Protein AF-A0A450TNU3-F1 (afdb_monomer_lite)

Organism: NCBI:txid2126338

Radius of gyration: 27.3 Å; chains: 1; bounding box: 47×26×72 Å

Sequence (103 aa):
NALKEKLDYLKMNEKERREYDTFIDYARSAWGMIDNARREGREEGRELGRGEGEMTLLLRQLNRRFGPLQPETEQRIRDARPEVLALWGDRVLDAKTLEEVLS

Secondary structure (DSSP, 8-state):
-HHHHHHHHHHS-HHHHHHHHHHHHHHHHHHHHHHHHHHHHHHHHHHHHHHHHHHHHHHHHHHHHH-SPPHHHHHHHHT--HHHHHHHHHHTTT-SSHHHHT-

pLDDT: mean 94.4, std 5.53, range [66.44, 98.25]

Structure (mmCIF, N/CA/C/O backbone):
data_AF-A0A450TNU3-F1
#
_entry.id   AF-A0A450TNU3-F1
#
loop_
_atom_site.group_PDB
_atom_site.id
_atom_site.type_symbol
_atom_site.label_atom_id
_atom_site.label_alt_id
_atom_site.label_comp_id
_atom_site.label_asym_id
_atom_site.label_entity_id
_atom_site.label_seq_id
_atom_site.pdbx_PDB_ins_code
_atom_site.Cartn_x
_atom_site.Cartn_y
_atom_site.Cartn_z
_atom_site.occupancy
_atom_site.B_iso_or_equiv
_atom_site.auth_seq_id
_atom_site.auth_comp_id
_atom_site.auth_asym_id
_atom_site.auth_atom_id
_atom_site.pdbx_PDB_model_num
ATOM 1 N N . ASN A 1 1 ? 8.327 14.003 -37.547 1.00 66.44 1 ASN A N 1
ATOM 2 C CA . ASN A 1 1 ? 7.280 13.399 -38.403 1.00 66.44 1 ASN A CA 1
ATOM 3 C C . ASN A 1 1 ? 7.933 12.239 -39.138 1.00 66.44 1 ASN A C 1
ATOM 5 O O . ASN A 1 1 ? 8.926 12.484 -39.814 1.00 66.44 1 ASN A O 1
ATOM 9 N N . ALA A 1 2 ? 7.407 11.022 -38.978 1.00 75.75 2 ALA A N 1
ATOM 10 C CA . ALA A 1 2 ? 7.972 9.764 -39.482 1.00 75.75 2 ALA A CA 1
ATOM 11 C C . ALA A 1 2 ? 8.318 9.782 -40.985 1.00 75.75 2 ALA A C 1
ATOM 13 O O . ALA A 1 2 ? 9.240 9.102 -41.425 1.00 75.75 2 ALA A O 1
ATOM 14 N N . LEU A 1 3 ? 7.628 10.610 -41.781 1.00 73.62 3 LEU A N 1
ATOM 15 C CA . LEU A 1 3 ? 7.945 10.791 -43.201 1.00 73.62 3 LEU A CA 1
ATOM 16 C C . LEU A 1 3 ? 9.342 11.395 -43.440 1.00 73.62 3 LEU A C 1
ATOM 18 O O . LEU A 1 3 ? 10.010 11.029 -44.402 1.00 73.62 3 LEU A O 1
ATOM 22 N N . LYS A 1 4 ? 9.780 12.312 -42.566 1.00 73.88 4 LYS A N 1
ATOM 23 C CA . LYS A 1 4 ? 11.089 12.977 -42.656 1.00 73.88 4 LYS A CA 1
ATOM 24 C C . LYS A 1 4 ? 12.218 12.006 -42.307 1.00 73.88 4 LYS A C 1
ATOM 26 O O . LYS A 1 4 ? 13.155 11.883 -43.080 1.00 73.88 4 LYS A O 1
ATOM 31 N N . GLU A 1 5 ? 12.067 11.251 -41.218 1.00 80.31 5 GLU A N 1
ATOM 32 C CA . GLU A 1 5 ? 13.031 10.213 -40.813 1.00 80.31 5 GLU A CA 1
ATOM 33 C C . GLU A 1 5 ? 13.187 9.135 -41.890 1.00 80.31 5 GLU A C 1
ATOM 35 O O . GLU A 1 5 ? 14.304 8.764 -42.239 1.00 80.31 5 GLU A O 1
ATOM 40 N N . LYS A 1 6 ? 12.075 8.695 -42.498 1.00 84.75 6 LYS A N 1
ATOM 41 C CA . LYS A 1 6 ? 12.107 7.733 -43.606 1.00 84.75 6 LYS A CA 1
ATOM 42 C C . LYS A 1 6 ? 12.832 8.282 -44.839 1.00 84.75 6 LYS A C 1
ATOM 44 O O . LYS A 1 6 ? 13.576 7.548 -45.485 1.00 84.75 6 LYS A O 1
ATOM 49 N N . LEU A 1 7 ? 12.613 9.553 -45.185 1.00 83.44 7 LEU A N 1
ATOM 50 C CA . LEU A 1 7 ? 13.277 10.186 -46.327 1.00 83.44 7 LEU A CA 1
ATOM 51 C C . LEU A 1 7 ? 14.781 10.376 -46.079 1.00 83.44 7 LEU A C 1
ATOM 53 O O . LEU A 1 7 ? 15.572 10.193 -47.003 1.00 83.44 7 LEU A O 1
ATOM 57 N N . ASP A 1 8 ? 15.172 10.706 -44.848 1.00 86.38 8 ASP A N 1
ATOM 58 C CA . ASP A 1 8 ? 16.573 10.863 -44.453 1.00 86.38 8 ASP A CA 1
ATOM 59 C C . ASP A 1 8 ? 17.300 9.504 -44.441 1.00 86.38 8 ASP A C 1
ATOM 61 O O . ASP A 1 8 ? 18.399 9.400 -44.981 1.00 86.38 8 ASP A O 1
ATOM 65 N N . TYR A 1 9 ? 16.646 8.429 -43.980 1.00 87.75 9 TYR A N 1
ATOM 66 C CA . TYR A 1 9 ? 17.175 7.057 -44.044 1.00 87.75 9 TYR A CA 1
ATOM 67 C C . TYR A 1 9 ? 17.450 6.583 -45.483 1.00 87.75 9 TYR A C 1
ATOM 69 O O . TYR A 1 9 ? 18.461 5.939 -45.773 1.00 87.75 9 TYR A O 1
ATOM 77 N N . LEU A 1 10 ? 16.573 6.932 -46.430 1.00 89.94 10 LEU A N 1
ATOM 78 C CA . LEU A 1 10 ? 16.756 6.577 -47.841 1.00 89.94 10 LEU A CA 1
ATOM 79 C C . LEU A 1 10 ? 17.963 7.277 -48.481 1.00 89.94 10 LEU A C 1
ATOM 81 O O . LEU A 1 10 ? 18.540 6.732 -49.421 1.00 89.94 10 LEU A O 1
ATOM 85 N N . LYS A 1 11 ? 18.372 8.441 -47.965 1.00 92.31 11 LYS A N 1
ATOM 86 C CA . LYS A 1 11 ? 19.545 9.189 -48.445 1.00 92.31 11 LYS A CA 1
ATOM 87 C C . LYS A 1 11 ? 20.869 8.704 -47.846 1.00 92.31 11 LYS A C 1
ATOM 89 O O . LYS A 1 11 ? 21.916 9.074 -48.365 1.00 92.31 11 LYS A O 1
ATOM 94 N N . MET A 1 12 ? 20.825 7.887 -46.793 1.00 93.81 12 MET A N 1
ATOM 95 C CA . MET A 1 12 ? 22.012 7.322 -46.149 1.00 93.81 12 MET A CA 1
ATOM 96 C C . MET A 1 12 ? 22.667 6.237 -47.005 1.00 93.81 12 MET A C 1
ATOM 98 O O . MET A 1 12 ? 21.985 5.450 -47.674 1.00 93.81 12 MET A O 1
ATOM 102 N N . ASN A 1 13 ? 23.993 6.157 -46.926 1.00 96.06 13 ASN A N 1
ATOM 103 C CA . ASN A 1 13 ? 24.752 5.025 -47.446 1.00 96.06 13 ASN A CA 1
ATOM 104 C C . ASN A 1 13 ? 24.631 3.797 -46.520 1.00 96.06 13 ASN A C 1
ATOM 106 O O . ASN A 1 13 ? 24.090 3.859 -45.419 1.00 96.06 13 ASN A O 1
ATOM 110 N N . GLU A 1 14 ? 25.139 2.649 -46.962 1.00 93.44 14 GLU A N 1
ATOM 111 C CA . GLU A 1 14 ? 24.996 1.382 -46.233 1.00 93.44 14 GLU A CA 1
ATOM 112 C C . GLU A 1 14 ? 25.644 1.394 -44.836 1.00 93.44 14 GLU A C 1
ATOM 114 O O . GLU A 1 14 ? 25.122 0.786 -43.901 1.00 93.44 14 GLU A O 1
ATOM 119 N N . LYS A 1 15 ? 26.776 2.091 -44.673 1.0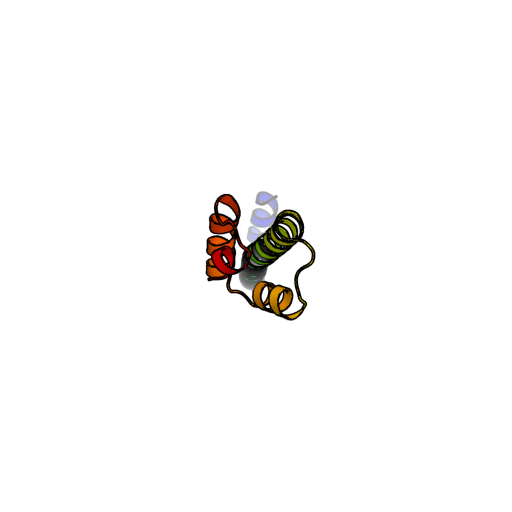0 94.62 15 LYS A N 1
ATOM 120 C CA . LYS A 1 15 ? 27.449 2.219 -43.375 1.00 94.62 15 LYS A CA 1
ATOM 121 C C . LYS A 1 15 ? 26.606 3.059 -42.413 1.00 94.62 15 LYS A C 1
ATOM 123 O O . LYS A 1 15 ? 26.359 2.621 -41.296 1.00 94.62 15 LYS A O 1
ATOM 128 N N . GLU A 1 16 ? 26.119 4.205 -42.877 1.00 92.69 16 GLU A N 1
ATOM 129 C CA . GLU A 1 16 ? 25.253 5.103 -42.104 1.00 92.69 16 GLU A CA 1
ATOM 130 C C . GLU A 1 16 ? 23.938 4.425 -41.703 1.00 92.69 16 GLU A C 1
ATOM 132 O O . GLU A 1 16 ? 23.500 4.569 -40.566 1.00 92.69 16 GLU A O 1
ATOM 137 N N . ARG A 1 17 ? 23.334 3.626 -42.595 1.00 93.12 17 ARG A N 1
ATOM 138 C CA . ARG A 1 17 ? 22.122 2.857 -42.266 1.00 93.12 17 ARG A CA 1
ATOM 139 C C . ARG A 1 17 ? 22.370 1.834 -41.162 1.00 93.12 17 ARG A C 1
ATOM 141 O O . ARG A 1 17 ? 21.584 1.777 -40.227 1.00 93.12 17 ARG A O 1
ATOM 148 N N . ARG A 1 18 ? 23.479 1.083 -41.219 1.00 92.75 18 ARG A N 1
ATOM 149 C CA . ARG A 1 18 ? 23.852 0.132 -40.152 1.00 92.75 18 ARG A CA 1
ATOM 150 C C . ARG A 1 18 ? 24.034 0.817 -38.800 1.00 92.75 18 ARG A C 1
ATOM 152 O O . ARG A 1 18 ? 23.577 0.299 -37.782 1.00 92.75 18 ARG A O 1
ATOM 159 N N . GLU A 1 19 ? 24.703 1.967 -38.784 1.00 92.56 19 GLU A N 1
ATOM 160 C CA . GLU A 1 19 ? 24.899 2.759 -37.565 1.00 92.56 19 GLU A CA 1
ATOM 161 C C . GLU A 1 19 ? 23.564 3.293 -37.029 1.00 92.56 19 GLU A C 1
ATOM 163 O O . GLU A 1 19 ? 23.299 3.192 -35.830 1.00 92.56 19 GLU A O 1
ATOM 168 N N . TYR A 1 20 ? 22.693 3.787 -37.914 1.00 89.31 20 TYR A N 1
ATOM 169 C CA . TYR A 1 20 ? 21.355 4.249 -37.554 1.00 89.31 20 TYR A CA 1
ATOM 170 C C . TYR A 1 20 ? 20.488 3.121 -36.986 1.00 89.31 20 TYR A C 1
ATOM 172 O O . TYR A 1 20 ? 19.898 3.292 -35.924 1.00 89.31 20 TYR A O 1
ATOM 180 N N . ASP A 1 21 ? 20.445 1.957 -37.636 1.00 92.19 21 ASP A N 1
ATOM 181 C CA . ASP A 1 21 ? 19.653 0.811 -37.177 1.00 92.19 21 ASP A CA 1
ATOM 182 C C . ASP A 1 21 ? 20.129 0.333 -35.798 1.00 92.19 21 ASP A C 1
ATOM 184 O O . ASP A 1 21 ? 19.321 0.150 -34.888 1.00 92.19 21 ASP A O 1
ATOM 188 N N . THR A 1 22 ? 21.450 0.261 -35.597 1.00 93.06 22 THR A N 1
ATOM 189 C CA . THR A 1 22 ? 22.053 -0.076 -34.296 1.00 93.06 22 THR A CA 1
ATOM 190 C C . THR A 1 22 ? 21.656 0.935 -33.217 1.00 93.06 22 THR A C 1
ATOM 192 O O . THR A 1 22 ? 21.297 0.558 -32.099 1.00 93.06 22 THR A O 1
ATOM 195 N N . PHE A 1 23 ? 21.696 2.230 -33.542 1.00 92.00 23 PHE A N 1
ATOM 196 C CA . PHE A 1 23 ? 21.274 3.289 -32.631 1.00 92.00 23 PHE A CA 1
ATOM 197 C C . PHE A 1 23 ? 19.785 3.183 -32.280 1.00 92.00 23 PHE A C 1
ATOM 199 O O . PHE A 1 23 ? 19.421 3.309 -31.110 1.00 92.00 23 PHE A O 1
ATOM 206 N N . ILE A 1 24 ? 18.921 2.933 -33.266 1.00 91.81 24 ILE A N 1
ATOM 207 C CA . ILE A 1 24 ? 17.478 2.800 -33.051 1.00 91.81 24 ILE A CA 1
ATOM 208 C C . ILE A 1 24 ? 17.158 1.577 -32.197 1.00 91.81 24 ILE A C 1
ATOM 210 O O . ILE A 1 24 ? 16.327 1.678 -31.292 1.00 91.81 24 ILE A O 1
ATOM 214 N N . ASP A 1 25 ? 17.818 0.448 -32.431 1.00 94.12 25 ASP A N 1
ATOM 215 C CA . ASP A 1 25 ? 17.618 -0.759 -31.631 1.00 94.12 25 ASP A CA 1
ATOM 216 C C . ASP A 1 25 ? 18.090 -0.564 -30.186 1.00 94.12 25 ASP A C 1
ATOM 218 O O . ASP A 1 25 ? 17.385 -0.948 -29.244 1.00 94.12 25 ASP A O 1
ATOM 222 N N . TYR 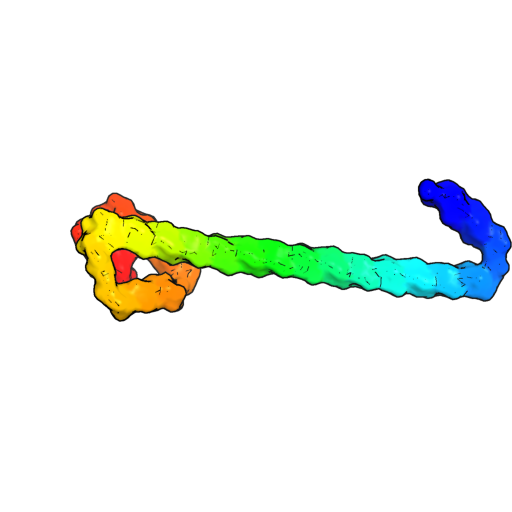A 1 26 ? 19.220 0.122 -29.988 1.00 93.94 26 TYR A N 1
ATOM 223 C CA . TYR A 1 26 ? 19.667 0.535 -28.659 1.00 93.94 26 TYR A CA 1
ATOM 224 C C . TYR A 1 26 ? 18.644 1.454 -27.981 1.00 93.94 26 TYR A C 1
ATOM 226 O O . TYR A 1 26 ? 18.224 1.190 -26.852 1.00 93.94 26 TYR A O 1
ATOM 234 N N . ALA A 1 27 ? 18.191 2.502 -28.672 1.00 92.81 27 ALA A N 1
ATOM 235 C CA . ALA A 1 27 ? 17.224 3.453 -28.137 1.00 92.81 27 ALA A CA 1
ATOM 236 C C . ALA A 1 27 ? 15.899 2.767 -27.781 1.00 92.81 27 ALA A C 1
ATOM 238 O O . ALA A 1 27 ? 15.370 2.988 -26.694 1.00 92.81 27 ALA A O 1
ATOM 239 N N . ARG A 1 28 ? 15.379 1.890 -28.649 1.00 94.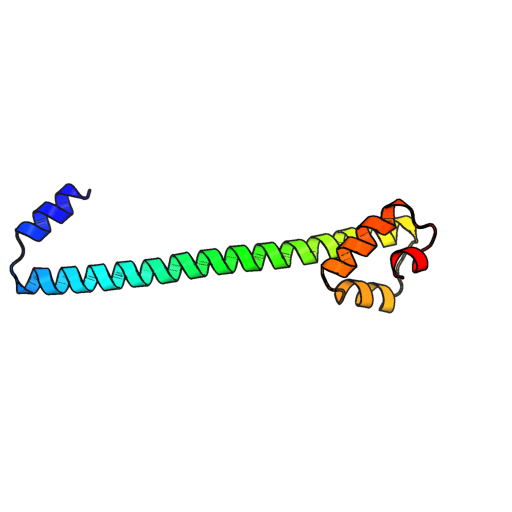12 28 ARG A N 1
ATOM 240 C CA . ARG A 1 28 ? 14.157 1.113 -28.393 1.00 94.12 28 ARG A CA 1
ATOM 241 C C . ARG A 1 28 ? 14.311 0.233 -27.154 1.00 94.12 28 ARG A C 1
ATOM 243 O O . ARG A 1 28 ? 13.399 0.187 -26.332 1.00 94.12 28 ARG A O 1
ATOM 250 N N . SER A 1 29 ? 15.463 -0.415 -27.002 1.00 95.50 29 SER A N 1
ATOM 251 C CA . SER A 1 29 ? 15.766 -1.258 -25.841 1.00 95.50 29 SER A CA 1
ATOM 252 C C . SER A 1 29 ? 15.844 -0.438 -24.550 1.00 95.50 29 SER A C 1
ATOM 254 O O . SER A 1 29 ? 15.224 -0.801 -23.552 1.00 95.50 29 SER A O 1
ATOM 256 N N . ALA A 1 30 ? 16.535 0.705 -24.577 1.00 95.44 30 ALA A N 1
ATOM 257 C CA . ALA A 1 30 ? 16.616 1.629 -23.447 1.00 95.44 30 ALA A CA 1
ATOM 258 C C . ALA A 1 30 ? 15.235 2.169 -23.045 1.00 95.44 30 ALA A C 1
ATOM 260 O O . ALA A 1 30 ? 14.883 2.163 -21.866 1.00 95.44 30 ALA A O 1
ATOM 261 N N . TRP A 1 31 ? 14.417 2.575 -24.019 1.00 94.25 31 TRP A N 1
ATOM 262 C CA . TRP A 1 31 ? 13.041 3.004 -23.773 1.00 94.25 31 TRP A CA 1
ATOM 263 C C . TRP A 1 31 ? 12.179 1.889 -23.181 1.00 94.25 31 TRP A C 1
ATOM 265 O O . TRP A 1 31 ? 11.435 2.151 -22.238 1.00 94.25 31 TRP A O 1
ATOM 275 N N . GLY A 1 32 ? 12.308 0.658 -23.683 1.00 96.25 32 GLY A N 1
ATOM 276 C CA . GLY A 1 32 ? 11.616 -0.506 -23.129 1.00 96.25 32 GLY A CA 1
ATOM 277 C C . GLY A 1 32 ? 11.982 -0.760 -21.665 1.00 96.25 32 GLY A C 1
ATOM 278 O O . GLY A 1 32 ? 11.096 -0.967 -20.841 1.00 96.25 32 GLY A O 1
ATOM 279 N N . MET A 1 33 ? 13.269 -0.664 -21.315 1.00 97.06 33 MET A N 1
ATOM 280 C CA . MET A 1 33 ? 13.723 -0.780 -19.924 1.00 97.06 33 MET A CA 1
ATOM 281 C C . MET A 1 33 ? 13.149 0.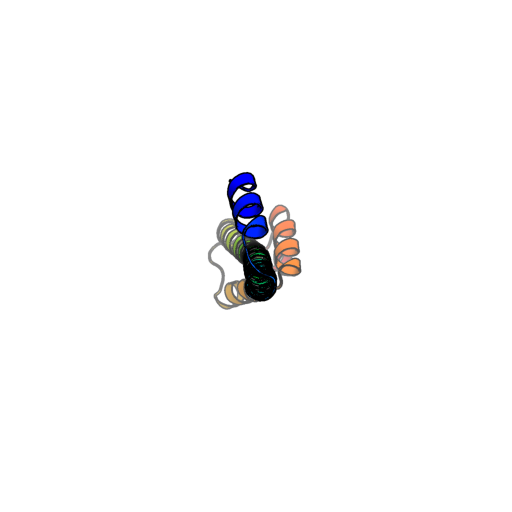328 -19.031 1.00 97.06 33 MET A C 1
ATOM 283 O O . MET A 1 33 ? 12.657 0.044 -17.942 1.00 97.06 33 MET A O 1
ATOM 287 N N . ILE A 1 34 ? 13.159 1.582 -19.496 1.00 97.00 34 ILE A N 1
ATOM 288 C CA . ILE A 1 34 ? 12.614 2.718 -18.736 1.00 97.00 34 ILE A CA 1
ATOM 289 C C . ILE A 1 34 ? 11.099 2.582 -18.534 1.00 97.00 34 ILE A C 1
ATOM 291 O O . ILE A 1 34 ? 10.602 2.896 -17.452 1.00 97.00 34 ILE A O 1
ATOM 295 N N . ASP A 1 35 ? 10.352 2.148 -19.554 1.00 97.00 35 ASP A N 1
ATOM 296 C CA . ASP A 1 35 ? 8.903 1.958 -19.431 1.00 97.00 35 ASP A CA 1
ATOM 297 C C . ASP A 1 35 ? 8.561 0.845 -18.436 1.00 97.00 35 ASP A C 1
ATOM 299 O O . ASP A 1 35 ? 7.711 1.051 -17.567 1.00 97.00 35 ASP A O 1
ATOM 303 N N . ASN A 1 36 ? 9.270 -0.287 -18.503 1.00 97.12 36 ASN A N 1
ATOM 304 C CA . ASN A 1 36 ? 9.096 -1.387 -17.554 1.00 97.12 36 ASN A CA 1
ATOM 305 C C . ASN A 1 36 ? 9.409 -0.946 -16.120 1.00 97.12 36 ASN A C 1
ATOM 307 O O . ASN A 1 36 ? 8.543 -1.073 -15.261 1.00 97.12 36 ASN A O 1
ATOM 311 N N . ALA A 1 37 ? 10.557 -0.306 -15.876 1.00 97.62 37 ALA A N 1
ATOM 312 C CA . ALA A 1 37 ? 10.913 0.187 -14.542 1.00 97.62 37 ALA A CA 1
ATOM 313 C C . ALA A 1 37 ? 9.888 1.200 -13.993 1.00 97.62 37 ALA A C 1
ATOM 315 O O . ALA A 1 37 ? 9.553 1.199 -12.809 1.00 97.62 37 ALA A O 1
ATOM 316 N N . ARG A 1 38 ? 9.334 2.068 -14.854 1.00 98.00 38 ARG A N 1
ATOM 317 C CA . ARG A 1 38 ? 8.252 2.991 -14.464 1.00 98.00 38 ARG A CA 1
ATOM 318 C C . ARG A 1 38 ? 6.952 2.271 -14.137 1.00 98.00 38 ARG A C 1
ATOM 320 O O . ARG A 1 38 ? 6.178 2.781 -13.331 1.00 98.00 38 ARG A O 1
ATOM 327 N N . ARG A 1 39 ? 6.657 1.162 -14.809 1.00 97.56 39 ARG A N 1
ATOM 328 C CA . ARG A 1 39 ? 5.460 0.360 -14.556 1.00 97.56 39 ARG A CA 1
ATOM 329 C C . ARG A 1 39 ? 5.588 -0.388 -13.238 1.00 97.56 39 ARG A C 1
ATOM 331 O O . ARG A 1 39 ? 4.710 -0.219 -12.401 1.00 97.56 39 ARG A O 1
ATOM 338 N N . GLU A 1 40 ? 6.701 -1.087 -13.045 1.00 97.50 40 GLU A N 1
ATOM 339 C CA . GLU A 1 40 ? 7.034 -1.803 -11.810 1.00 97.50 40 GLU A CA 1
ATOM 340 C C . GLU A 1 40 ? 7.000 -0.852 -10.610 1.00 97.50 40 GLU A C 1
ATOM 342 O O . GLU A 1 40 ? 6.213 -1.054 -9.694 1.00 97.50 40 GLU A O 1
ATOM 347 N N . GLY A 1 41 ? 7.706 0.284 -10.670 1.00 98.12 41 GLY A N 1
ATOM 348 C CA . GLY A 1 41 ? 7.706 1.243 -9.560 1.00 98.12 41 GLY A CA 1
ATOM 349 C C . GLY A 1 41 ? 6.332 1.857 -9.251 1.00 98.12 41 GLY A C 1
ATOM 350 O O . GLY A 1 41 ? 6.041 2.192 -8.103 1.00 98.12 41 GLY A O 1
ATOM 351 N N . ARG A 1 42 ? 5.448 2.004 -10.251 1.00 98.19 42 ARG A N 1
ATOM 352 C CA . ARG A 1 42 ? 4.056 2.433 -10.009 1.00 98.19 42 ARG A CA 1
ATOM 353 C C . ARG A 1 42 ? 3.223 1.335 -9.359 1.00 98.19 42 ARG A C 1
ATOM 355 O O . ARG A 1 42 ? 2.353 1.656 -8.552 1.00 98.19 42 ARG A O 1
ATOM 362 N N . GLU A 1 43 ? 3.433 0.087 -9.756 1.00 97.44 43 GLU A N 1
ATOM 363 C CA . GLU A 1 43 ? 2.725 -1.067 -9.212 1.00 97.44 43 GLU A CA 1
ATOM 364 C C . GLU A 1 43 ? 3.136 -1.307 -7.758 1.00 97.44 43 GLU A C 1
ATOM 366 O O . GLU A 1 43 ? 2.276 -1.240 -6.881 1.00 97.44 43 GLU A O 1
ATOM 371 N N . GLU A 1 44 ? 4.438 -1.396 -7.487 1.00 96.56 44 GLU A N 1
ATOM 372 C CA . GLU A 1 44 ? 4.994 -1.513 -6.134 1.00 96.56 44 GLU A CA 1
ATOM 373 C C . GLU A 1 44 ? 4.526 -0.364 -5.230 1.00 96.56 44 GLU A C 1
ATOM 375 O O . GLU A 1 44 ? 4.011 -0.588 -4.134 1.00 96.56 44 GLU A O 1
ATOM 380 N N . GLY A 1 45 ? 4.617 0.885 -5.705 1.00 97.19 45 GLY A N 1
ATOM 381 C CA . GLY A 1 45 ? 4.165 2.046 -4.936 1.00 97.19 45 GLY A CA 1
ATOM 382 C C . GLY A 1 45 ? 2.662 2.028 -4.635 1.00 97.19 45 GLY A C 1
ATOM 383 O O . GLY A 1 45 ? 2.234 2.461 -3.563 1.00 97.19 45 GLY A O 1
ATOM 384 N N . ARG A 1 46 ? 1.839 1.503 -5.551 1.00 96.44 46 ARG A N 1
ATOM 385 C CA . ARG A 1 46 ? 0.393 1.345 -5.339 1.00 96.44 46 ARG A CA 1
ATOM 386 C C . ARG A 1 46 ? 0.090 0.241 -4.329 1.00 96.44 46 ARG A C 1
ATOM 388 O O . ARG A 1 46 ? -0.857 0.397 -3.559 1.00 96.44 46 ARG A O 1
ATOM 395 N N . GLU A 1 47 ? 0.835 -0.858 -4.341 1.00 92.00 47 GLU A N 1
ATOM 396 C CA . GLU A 1 47 ? 0.666 -1.950 -3.379 1.00 92.00 47 GLU A CA 1
ATOM 397 C C . GLU A 1 47 ? 1.078 -1.529 -1.968 1.00 92.00 47 GLU A C 1
ATOM 399 O O . GLU A 1 47 ? 0.275 -1.666 -1.042 1.00 92.00 47 GLU A O 1
ATOM 404 N N . LEU A 1 48 ? 2.255 -0.912 -1.820 1.00 92.12 48 LEU A N 1
ATOM 405 C CA . LEU A 1 48 ? 2.730 -0.375 -0.541 1.00 92.12 48 LEU A CA 1
ATOM 406 C C . LEU A 1 48 ? 1.763 0.679 0.012 1.00 92.12 48 LEU A C 1
ATOM 408 O O . LEU A 1 48 ? 1.308 0.572 1.150 1.00 92.12 48 LEU A O 1
ATOM 412 N N . GLY A 1 49 ? 1.359 1.644 -0.822 1.00 95.19 49 GLY A N 1
ATOM 413 C CA . GLY A 1 49 ? 0.424 2.692 -0.415 1.00 95.19 49 GLY A CA 1
ATOM 414 C C . GLY A 1 49 ? -0.961 2.163 -0.031 1.00 95.19 49 GLY A C 1
ATOM 415 O O . GLY A 1 49 ? -1.622 2.744 0.833 1.00 95.19 49 GLY A O 1
ATOM 416 N N . ARG A 1 50 ? -1.412 1.048 -0.626 1.00 92.88 50 ARG A N 1
ATOM 417 C CA . ARG A 1 50 ? -2.658 0.390 -0.210 1.00 92.88 50 ARG A CA 1
ATOM 418 C C . ARG A 1 50 ? -2.524 -0.185 1.202 1.00 92.88 50 ARG A C 1
ATOM 420 O O . ARG A 1 50 ? -3.382 0.103 2.031 1.00 92.88 50 ARG A O 1
ATOM 427 N N . GLY A 1 51 ? -1.449 -0.924 1.483 1.00 91.31 51 GLY A N 1
ATOM 428 C CA . GLY A 1 51 ? -1.203 -1.509 2.806 1.00 91.31 51 GLY A CA 1
ATOM 429 C C . GLY A 1 51 ? -1.057 -0.452 3.905 1.00 91.31 51 GLY A C 1
ATOM 430 O O . GLY A 1 51 ? -1.731 -0.526 4.934 1.00 91.31 51 GLY A O 1
ATOM 431 N N . GLU A 1 52 ? -0.257 0.591 3.663 1.00 95.06 52 GLU A N 1
ATOM 432 C CA . GLU A 1 52 ? -0.109 1.715 4.600 1.00 95.06 52 GLU A CA 1
ATOM 433 C C . GLU A 1 52 ? -1.440 2.444 4.846 1.00 95.06 52 GLU A C 1
ATOM 435 O O . GLU A 1 52 ? -1.745 2.844 5.977 1.00 95.06 52 GLU A O 1
ATOM 440 N N . GLY A 1 53 ? -2.252 2.600 3.796 1.00 96.44 53 GLY A N 1
ATOM 441 C CA . GLY A 1 53 ? -3.579 3.203 3.872 1.00 96.44 53 GLY A CA 1
ATOM 442 C C . GLY A 1 53 ? -4.557 2.389 4.721 1.00 96.44 53 GLY A C 1
ATOM 443 O O . GLY A 1 53 ? -5.228 2.957 5.586 1.00 96.44 53 GLY A O 1
ATOM 444 N N . GLU A 1 54 ? -4.613 1.071 4.513 1.00 95.94 54 GLU A N 1
ATOM 445 C CA . GLU A 1 54 ? -5.445 0.147 5.296 1.00 95.94 54 GLU A CA 1
ATOM 446 C C . GLU A 1 54 ? -5.043 0.143 6.774 1.00 95.94 54 GLU A C 1
ATOM 448 O O . GLU A 1 54 ? -5.888 0.368 7.642 1.00 95.94 54 GLU A O 1
ATOM 453 N N . MET A 1 55 ? -3.747 0.003 7.066 1.00 97.81 55 MET A N 1
ATOM 454 C CA . MET A 1 55 ? -3.197 0.082 8.423 1.00 97.81 55 MET A CA 1
ATOM 455 C C . MET A 1 55 ? -3.565 1.406 9.110 1.00 97.81 55 MET A C 1
ATOM 457 O O . MET A 1 55 ? -4.060 1.420 10.240 1.00 97.81 55 MET A O 1
ATOM 461 N N . THR A 1 56 ? -3.345 2.537 8.433 1.00 97.75 56 THR A N 1
ATOM 462 C CA . THR A 1 56 ? -3.630 3.873 8.983 1.00 97.75 56 THR A CA 1
ATOM 463 C C . THR A 1 56 ? -5.121 4.053 9.263 1.00 97.75 56 THR A C 1
ATOM 465 O O . THR A 1 56 ? -5.511 4.608 10.298 1.00 97.75 56 THR A O 1
ATOM 468 N N . LEU A 1 57 ? -5.975 3.576 8.354 1.00 97.56 57 LEU A N 1
ATOM 469 C CA . LEU A 1 57 ? -7.420 3.606 8.533 1.00 97.56 57 LEU A CA 1
ATOM 470 C C . LEU A 1 57 ? -7.847 2.757 9.734 1.00 97.56 57 LEU A C 1
ATOM 472 O O . LEU A 1 57 ? -8.635 3.242 10.552 1.00 97.56 57 LEU A O 1
ATOM 476 N N . LEU A 1 58 ? -7.306 1.544 9.860 1.00 98.06 58 LEU A N 1
ATOM 477 C CA . LEU A 1 58 ? -7.600 0.627 10.954 1.00 98.06 58 LEU A CA 1
ATOM 478 C C . LEU A 1 58 ? -7.194 1.225 12.307 1.00 98.06 58 LEU A C 1
ATOM 480 O O . LEU A 1 58 ? -8.023 1.296 13.213 1.00 98.06 58 LEU A O 1
ATOM 484 N N . LEU A 1 59 ? -5.971 1.756 12.430 1.00 98.19 59 LEU A N 1
ATOM 485 C CA . LEU A 1 59 ? -5.507 2.445 13.643 1.00 98.19 59 LEU A CA 1
ATOM 486 C C . LEU A 1 59 ? -6.452 3.581 14.048 1.00 98.19 59 LEU A C 1
ATOM 488 O O . LEU A 1 59 ? -6.806 3.712 15.221 1.00 98.19 59 LEU A O 1
ATOM 492 N N . ARG A 1 60 ? -6.903 4.391 13.083 1.00 98.12 60 ARG A N 1
ATOM 493 C CA . ARG A 1 60 ? -7.850 5.485 13.337 1.00 98.12 60 ARG A CA 1
ATOM 494 C C . ARG A 1 60 ? -9.212 4.969 13.802 1.00 98.12 60 ARG A C 1
ATOM 496 O O . ARG A 1 60 ? -9.819 5.568 14.688 1.00 98.12 60 ARG A O 1
ATOM 503 N N . GLN A 1 61 ? -9.718 3.895 13.197 1.00 98.06 61 GLN A N 1
ATOM 504 C CA . GLN A 1 61 ? -10.994 3.291 13.583 1.00 98.06 61 GLN A CA 1
ATOM 505 C C . GLN A 1 61 ? -10.928 2.694 14.991 1.00 98.06 61 GLN A C 1
ATOM 507 O O . GLN A 1 61 ? -11.816 2.960 15.800 1.00 98.06 61 GLN A O 1
ATOM 512 N N . LEU A 1 62 ? -9.866 1.952 15.302 1.00 98.25 62 LEU A N 1
ATOM 513 C CA . LEU A 1 62 ? -9.663 1.333 16.608 1.00 98.25 62 LEU A CA 1
ATOM 514 C C . LEU A 1 62 ? -9.510 2.377 17.713 1.00 98.25 62 LEU A C 1
ATOM 516 O O . LEU A 1 62 ? -10.243 2.310 18.698 1.00 98.25 62 LEU A O 1
ATOM 520 N N . ASN A 1 63 ? -8.680 3.405 17.498 1.00 97.94 63 ASN A N 1
ATOM 521 C CA . ASN A 1 63 ? -8.555 4.525 18.434 1.00 97.94 63 ASN A CA 1
ATOM 522 C C . ASN A 1 63 ? -9.901 5.228 18.682 1.00 97.94 63 ASN A C 1
ATOM 524 O O . ASN A 1 63 ? -10.211 5.635 19.800 1.00 97.94 63 ASN A O 1
ATOM 528 N N . ARG A 1 64 ? -10.737 5.356 17.644 1.00 97.81 64 ARG A N 1
ATOM 529 C CA . ARG A 1 64 ? -12.060 5.983 17.763 1.00 97.81 64 ARG A CA 1
ATOM 530 C C . ARG A 1 64 ? -13.077 5.111 18.504 1.00 97.81 64 ARG A C 1
ATOM 532 O O . ARG A 1 64 ? -13.917 5.665 19.207 1.00 97.81 64 ARG A O 1
ATOM 539 N N . ARG A 1 65 ? -13.061 3.788 18.309 1.00 97.50 65 ARG A N 1
ATOM 540 C CA . ARG A 1 65 ? -14.039 2.867 18.921 1.00 97.50 65 ARG A CA 1
ATOM 541 C C . ARG A 1 65 ? -13.672 2.485 20.352 1.00 97.50 65 ARG A C 1
ATOM 543 O O . ARG A 1 65 ? -14.567 2.387 21.184 1.00 97.50 65 ARG A O 1
ATOM 550 N N . PHE A 1 66 ? -12.388 2.271 20.618 1.00 97.12 66 PHE A N 1
ATOM 551 C CA . PHE A 1 66 ? -11.901 1.677 21.866 1.00 97.12 66 PHE A CA 1
ATOM 552 C C . PHE A 1 66 ? -11.034 2.629 22.703 1.00 97.12 66 PHE A C 1
ATOM 554 O O . PHE A 1 66 ? -10.666 2.285 23.822 1.00 97.12 66 PHE A O 1
ATOM 561 N N . GLY A 1 67 ? -10.764 3.840 22.204 1.00 96.69 67 GLY A N 1
ATOM 562 C CA . GLY A 1 67 ? -9.872 4.803 22.848 1.00 96.69 67 GLY A CA 1
ATOM 563 C C . GLY A 1 67 ? -8.398 4.572 22.492 1.00 96.69 67 GLY A C 1
ATOM 564 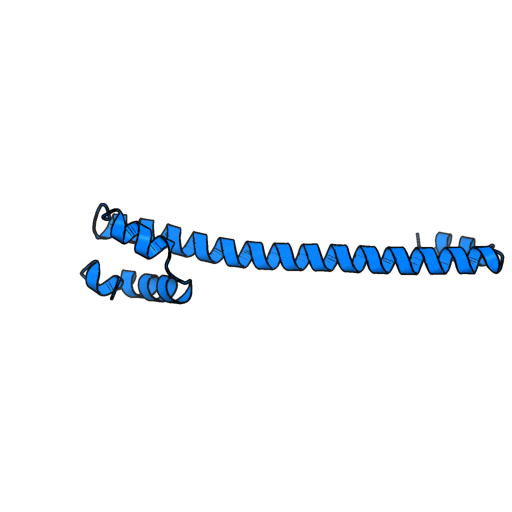O O . GLY A 1 67 ? -8.100 3.731 21.643 1.00 96.69 67 GLY A O 1
ATOM 565 N N . PRO A 1 68 ? -7.476 5.33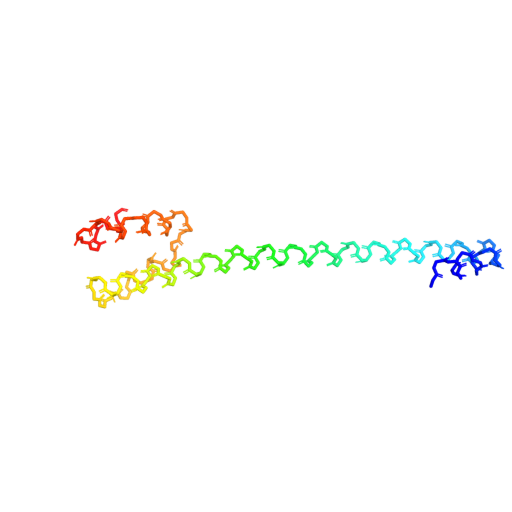3 23.113 1.00 97.12 68 PRO A N 1
ATOM 566 C CA . PRO A 1 68 ? -6.046 5.250 22.833 1.00 97.12 68 PRO A CA 1
ATOM 567 C C . PRO A 1 68 ? -5.515 3.818 22.931 1.00 97.12 68 PRO A C 1
ATOM 569 O O . PRO A 1 68 ? -5.698 3.153 23.953 1.00 97.12 68 PRO A O 1
ATOM 572 N N . LEU A 1 69 ? -4.853 3.357 21.872 1.00 97.25 69 LEU A N 1
ATOM 573 C CA . LEU A 1 69 ? -4.232 2.037 21.847 1.00 97.25 69 LEU A CA 1
ATOM 574 C C . LEU A 1 69 ? -2.923 2.035 22.642 1.00 97.25 69 LEU A C 1
ATOM 576 O O . LEU A 1 69 ? -2.195 3.026 22.682 1.00 97.25 69 LEU A O 1
ATOM 580 N N . GLN A 1 70 ? -2.611 0.896 23.262 1.00 97.31 70 GLN A N 1
ATOM 581 C CA . GLN A 1 70 ? -1.298 0.696 23.875 1.00 97.31 70 GLN A CA 1
ATOM 582 C C . GLN A 1 70 ? -0.216 0.618 22.783 1.00 97.31 70 GLN A C 1
ATOM 584 O O . GLN A 1 70 ? -0.499 0.077 21.704 1.00 97.31 70 GLN A O 1
ATOM 589 N N . PRO A 1 71 ? 1.016 1.096 23.038 1.00 97.38 71 PRO A N 1
ATOM 590 C CA . PRO A 1 71 ? 2.094 1.101 22.046 1.00 97.38 71 PRO A CA 1
ATOM 591 C C . PRO A 1 71 ? 2.346 -0.265 21.394 1.00 97.38 71 PRO A C 1
ATOM 593 O O . PRO A 1 71 ? 2.552 -0.352 20.185 1.00 97.38 71 PRO A O 1
ATOM 596 N N . GLU A 1 72 ? 2.257 -1.347 22.165 1.00 96.88 72 GLU A N 1
ATOM 597 C CA . GLU A 1 72 ? 2.459 -2.716 21.684 1.00 96.88 72 GLU A CA 1
ATOM 598 C C . GLU A 1 72 ? 1.360 -3.139 20.702 1.00 96.88 72 GLU A C 1
ATOM 600 O O . GLU A 1 72 ? 1.615 -3.858 19.736 1.00 96.88 72 GLU A O 1
ATOM 605 N N . THR A 1 73 ? 0.131 -2.665 20.924 1.00 97.19 73 THR A N 1
ATOM 606 C CA . THR A 1 73 ? -0.999 -2.932 20.027 1.00 97.19 73 THR A CA 1
ATOM 607 C C . THR A 1 73 ? -0.844 -2.170 18.720 1.00 97.19 73 THR A C 1
ATOM 609 O O . THR A 1 73 ? -1.060 -2.737 17.650 1.00 97.19 73 THR A O 1
ATOM 612 N N . GLU A 1 74 ? -0.433 -0.901 18.783 1.00 97.25 74 GLU A N 1
ATOM 613 C CA . GLU A 1 74 ? -0.149 -0.134 17.570 1.00 97.25 74 GLU A CA 1
ATOM 614 C C . GLU A 1 74 ? 0.969 -0.773 16.753 1.00 97.25 74 GLU A C 1
ATOM 616 O O . GLU A 1 74 ? 0.835 -0.902 15.538 1.00 97.25 74 GLU A O 1
ATOM 621 N N . GLN A 1 75 ? 2.041 -1.219 17.412 1.00 97.69 75 GLN A N 1
ATOM 622 C CA . GLN A 1 75 ? 3.155 -1.879 16.741 1.00 97.69 75 GLN A CA 1
ATOM 623 C C . GLN A 1 75 ? 2.712 -3.185 16.075 1.00 97.69 75 GLN A C 1
ATOM 625 O O . GLN A 1 75 ? 3.002 -3.407 14.903 1.00 97.69 75 GLN A O 1
ATOM 630 N N . ARG A 1 76 ? 1.905 -3.999 16.769 1.00 97.25 76 ARG A N 1
ATOM 631 C CA . ARG A 1 76 ? 1.316 -5.219 16.198 1.00 97.25 76 ARG A CA 1
ATOM 632 C C . ARG A 1 76 ? 0.499 -4.939 14.934 1.00 97.25 76 ARG A C 1
ATOM 634 O O . ARG A 1 76 ? 0.510 -5.757 14.020 1.00 97.25 76 ARG A O 1
ATOM 641 N N . ILE A 1 77 ? -0.208 -3.809 14.879 1.00 97.25 77 ILE A N 1
ATOM 642 C CA . ILE A 1 77 ? -0.967 -3.394 13.692 1.00 97.25 77 ILE A CA 1
ATOM 643 C C . ILE A 1 77 ? -0.036 -2.916 12.579 1.00 97.25 77 ILE A C 1
ATOM 645 O O . ILE A 1 77 ? -0.261 -3.258 11.423 1.00 97.25 77 ILE A O 1
ATOM 649 N N . ARG A 1 78 ? 1.024 -2.173 12.905 1.00 96.31 78 ARG A N 1
ATOM 650 C CA . ARG A 1 78 ? 2.004 -1.702 11.914 1.00 96.31 78 ARG A CA 1
ATOM 651 C C . ARG A 1 78 ? 2.775 -2.832 11.244 1.00 96.31 78 ARG A C 1
ATOM 653 O O . ARG A 1 78 ? 3.060 -2.744 10.056 1.00 96.31 78 ARG A O 1
ATOM 660 N N . ASP A 1 79 ? 3.048 -3.893 11.992 1.00 95.81 79 ASP A N 1
ATOM 661 C CA . ASP A 1 79 ? 3.790 -5.058 11.505 1.00 95.81 79 ASP A CA 1
ATOM 662 C C . ASP A 1 79 ? 2.877 -6.139 10.901 1.00 95.81 79 ASP A C 1
ATOM 664 O O . ASP A 1 79 ? 3.348 -7.184 10.440 1.00 95.81 79 ASP A O 1
ATOM 668 N N . ALA A 1 80 ? 1.557 -5.928 10.915 1.00 96.12 80 ALA A N 1
ATOM 669 C CA . ALA A 1 80 ? 0.609 -6.890 10.383 1.00 96.12 80 ALA A CA 1
ATOM 670 C C . ALA A 1 80 ? 0.678 -6.951 8.853 1.00 96.12 80 ALA A C 1
ATOM 672 O O . ALA A 1 80 ? 0.764 -5.941 8.156 1.00 96.12 80 ALA A O 1
ATOM 673 N N . ARG A 1 81 ? 0.580 -8.172 8.318 1.00 94.44 81 ARG A N 1
ATOM 674 C CA . ARG A 1 81 ? 0.464 -8.385 6.872 1.00 94.44 81 ARG A CA 1
ATOM 675 C C . ARG A 1 81 ? -0.867 -7.826 6.346 1.00 94.44 81 ARG A C 1
ATOM 677 O O . ARG A 1 81 ? -1.849 -7.849 7.096 1.00 94.44 81 ARG A O 1
ATOM 684 N N . PRO A 1 82 ? -0.946 -7.416 5.067 1.00 92.62 82 PRO A N 1
ATOM 685 C CA . PRO A 1 82 ? -2.167 -6.856 4.481 1.00 92.62 82 PRO A CA 1
ATOM 686 C C . PRO A 1 82 ? -3.417 -7.719 4.691 1.00 92.62 82 PRO A C 1
ATOM 688 O O . PRO A 1 82 ? -4.479 -7.206 5.023 1.00 92.62 82 PRO A O 1
ATOM 691 N N . GLU A 1 83 ? -3.300 -9.045 4.602 1.00 94.62 83 GLU A N 1
ATOM 692 C CA . GLU A 1 83 ? -4.450 -9.946 4.763 1.00 94.62 83 GLU A CA 1
ATOM 693 C C . GLU A 1 83 ? -4.989 -9.946 6.201 1.00 94.62 83 GLU A C 1
ATOM 695 O O . GLU A 1 83 ? -6.186 -10.115 6.429 1.00 94.62 83 GLU A O 1
ATOM 700 N N . VAL A 1 84 ? -4.103 -9.740 7.179 1.00 96.81 84 VAL A N 1
ATOM 701 C CA . VAL A 1 84 ? -4.466 -9.633 8.597 1.00 96.81 84 VAL A CA 1
ATOM 702 C C . VAL A 1 84 ? -5.123 -8.279 8.869 1.00 96.81 84 VAL A C 1
ATOM 704 O O . VAL A 1 84 ? -6.131 -8.222 9.570 1.00 96.81 84 VAL A O 1
ATOM 707 N N . LEU A 1 85 ? -4.604 -7.203 8.268 1.00 96.75 85 LEU A N 1
ATOM 708 C CA . LEU A 1 85 ? -5.204 -5.869 8.345 1.00 96.75 85 LEU A CA 1
ATOM 709 C C . LEU A 1 85 ? -6.618 -5.845 7.763 1.00 96.75 85 LEU A C 1
ATOM 711 O O . LEU A 1 85 ? -7.516 -5.289 8.393 1.00 96.75 85 LEU A O 1
ATOM 715 N N . ALA A 1 86 ? -6.829 -6.483 6.610 1.00 95.31 86 ALA A N 1
ATOM 716 C CA . ALA A 1 86 ? -8.143 -6.601 5.988 1.00 95.31 86 ALA A CA 1
ATOM 717 C C . ALA A 1 86 ? -9.133 -7.358 6.891 1.00 95.31 86 ALA A C 1
ATOM 719 O O . ALA A 1 86 ? -10.225 -6.861 7.160 1.00 95.31 86 ALA A O 1
ATOM 720 N N . LEU A 1 87 ? -8.718 -8.505 7.444 1.00 97.38 87 LEU A N 1
ATOM 721 C CA . LEU A 1 87 ? -9.534 -9.288 8.378 1.00 97.38 87 LEU A CA 1
ATOM 722 C C . LEU A 1 87 ? -9.934 -8.478 9.620 1.00 97.38 87 LEU A C 1
ATOM 724 O O . LEU A 1 87 ? -11.084 -8.515 10.057 1.00 97.38 87 LEU A O 1
ATOM 728 N N . TRP A 1 88 ? -8.988 -7.746 10.204 1.00 98.19 88 TRP A N 1
ATOM 729 C CA . TRP A 1 88 ? -9.273 -6.864 11.332 1.00 98.19 88 TRP A CA 1
ATOM 730 C C . TRP A 1 88 ? -10.175 -5.697 10.923 1.00 98.19 88 TRP A C 1
ATOM 732 O O . TRP A 1 88 ? -11.069 -5.334 11.684 1.00 98.19 88 TRP A O 1
ATOM 742 N N . GLY A 1 89 ? -10.007 -5.154 9.717 1.00 96.94 89 GLY A N 1
ATOM 743 C CA . GLY A 1 89 ? -10.890 -4.141 9.138 1.00 96.94 89 GLY A CA 1
ATOM 744 C C . GLY A 1 89 ? -12.347 -4.600 9.049 1.00 96.94 89 GLY A C 1
ATOM 745 O O . GLY A 1 89 ? -13.242 -3.846 9.432 1.00 96.94 89 GLY A O 1
ATOM 746 N N . ASP A 1 90 ? -12.586 -5.846 8.638 1.00 97.38 90 ASP A N 1
ATOM 747 C CA . ASP A 1 90 ? -13.933 -6.425 8.599 1.00 97.38 90 ASP A CA 1
ATOM 748 C C . ASP A 1 90 ? -14.521 -6.576 10.010 1.00 97.38 90 ASP A C 1
ATOM 750 O O . ASP A 1 90 ? -15.643 -6.140 10.277 1.00 97.38 90 ASP A O 1
ATOM 754 N N . ARG A 1 91 ? -13.734 -7.109 10.953 1.00 98.00 91 ARG A N 1
ATOM 755 C CA . ARG A 1 91 ? -14.157 -7.299 12.354 1.00 98.00 91 ARG A CA 1
ATOM 756 C C . ARG A 1 91 ? -14.379 -5.992 13.110 1.00 98.00 91 ARG A C 1
ATOM 758 O O . ARG A 1 91 ? -15.115 -5.944 14.094 1.00 98.00 91 ARG A O 1
ATOM 765 N N . VAL A 1 92 ? -13.767 -4.891 12.673 1.00 97.00 92 VAL A N 1
ATOM 766 C CA . VAL A 1 92 ? -14.039 -3.564 13.246 1.00 97.00 92 VAL A CA 1
ATOM 767 C C . VAL A 1 92 ? -15.504 -3.158 13.075 1.00 97.00 92 VAL A C 1
ATOM 769 O O . VAL A 1 92 ? -15.959 -2.262 13.786 1.00 97.00 92 VAL A O 1
ATOM 772 N N . LEU A 1 93 ? -16.273 -3.786 12.190 1.00 95.06 93 LEU A N 1
ATOM 773 C CA . LEU A 1 93 ? -17.669 -3.420 11.972 1.00 95.06 93 LEU A CA 1
ATOM 774 C C . LEU A 1 93 ? -18.616 -3.976 13.048 1.00 95.06 93 LEU A C 1
ATOM 776 O O . LEU A 1 93 ? -19.605 -3.320 13.381 1.00 95.06 93 LEU A O 1
ATOM 780 N N . ASP A 1 94 ? -18.321 -5.140 13.625 1.00 96.19 94 ASP A N 1
ATOM 781 C CA . ASP A 1 94 ? -19.248 -5.894 14.477 1.00 96.19 94 ASP A CA 1
ATOM 782 C C . ASP A 1 94 ? -18.711 -6.201 15.885 1.00 96.19 94 ASP A C 1
ATOM 784 O O . ASP A 1 94 ? -19.502 -6.174 16.846 1.00 96.19 94 ASP A O 1
ATOM 788 N N . ALA A 1 95 ? -17.392 -6.393 16.021 1.00 97.69 95 ALA A N 1
ATOM 789 C CA . ALA A 1 95 ? -16.713 -6.714 17.276 1.00 97.69 95 ALA A CA 1
ATOM 790 C C . ALA A 1 95 ? -17.044 -5.718 18.395 1.00 97.69 95 ALA A C 1
ATOM 792 O O . ALA A 1 95 ? -17.116 -4.499 18.179 1.00 97.69 95 ALA A O 1
ATOM 793 N N . LYS A 1 96 ? -17.236 -6.231 19.609 1.00 97.19 96 LYS A N 1
ATOM 794 C CA . LYS A 1 96 ? -17.547 -5.467 20.826 1.00 97.19 96 LYS A CA 1
ATOM 795 C C . LYS A 1 96 ? -16.303 -5.058 21.596 1.00 97.19 96 LYS A C 1
ATOM 797 O O . LYS A 1 96 ? -16.364 -4.081 22.339 1.00 97.19 96 LYS A O 1
ATOM 802 N N . THR A 1 97 ? -15.195 -5.763 21.401 1.00 97.88 97 THR A N 1
ATOM 803 C CA . THR A 1 97 ? -13.933 -5.512 22.102 1.00 97.88 97 THR A CA 1
ATOM 804 C C . THR A 1 97 ? -12.760 -5.405 21.132 1.00 97.88 97 THR A C 1
ATOM 806 O O . THR A 1 97 ? -12.826 -5.872 19.995 1.00 97.88 97 THR A O 1
ATOM 809 N N . LEU A 1 98 ? -11.676 -4.773 21.591 1.00 97.50 98 LEU A N 1
ATOM 810 C CA . LEU A 1 98 ? -10.422 -4.693 20.842 1.00 97.50 98 LEU A CA 1
ATOM 811 C C . LEU A 1 98 ? -9.835 -6.093 20.592 1.00 97.50 98 LEU A C 1
ATOM 813 O O . LEU A 1 98 ? -9.429 -6.393 19.473 1.00 97.50 98 LEU A O 1
ATOM 817 N N . GLU A 1 99 ? -9.865 -6.963 21.603 1.00 97.06 99 GLU A N 1
ATOM 818 C CA . GLU A 1 99 ? -9.423 -8.359 21.508 1.00 97.06 99 GLU A CA 1
ATOM 819 C C . GLU A 1 99 ? -10.172 -9.146 20.429 1.00 97.06 99 GLU A C 1
ATOM 821 O O . GLU A 1 99 ? -9.549 -9.884 19.674 1.00 97.06 99 GLU A O 1
ATOM 826 N N . GLU A 1 100 ? -11.493 -8.972 20.311 1.00 97.88 100 GLU A N 1
ATOM 827 C CA . GLU A 1 100 ? -12.284 -9.636 19.267 1.00 97.88 100 GLU A CA 1
ATOM 828 C C . GLU A 1 100 ? -11.824 -9.234 17.865 1.00 97.88 100 GLU A C 1
ATOM 830 O O . GLU A 1 100 ? -11.699 -10.096 16.993 1.00 97.88 100 GLU A O 1
ATOM 835 N N . VAL A 1 101 ? -11.508 -7.950 17.654 1.00 97.75 101 VAL A N 1
ATOM 836 C CA . VAL A 1 101 ? -10.948 -7.500 16.376 1.00 97.75 101 VAL A CA 1
ATOM 837 C C . VAL A 1 101 ? -9.619 -8.197 16.117 1.00 97.75 101 VAL A C 1
ATOM 839 O O . VAL A 1 101 ? -9.452 -8.819 15.069 1.00 97.75 101 VAL A O 1
ATOM 842 N N . LEU A 1 102 ? -8.703 -8.111 17.083 1.00 96.62 102 LEU A N 1
ATOM 843 C CA . LEU A 1 102 ? -7.305 -8.513 16.939 1.00 96.62 102 LEU A CA 1
ATOM 844 C C . LEU A 1 102 ? -7.055 -10.011 17.178 1.00 96.62 102 LEU A C 1
ATOM 846 O O . LEU A 1 102 ? -5.896 -10.416 17.299 1.00 96.62 102 LEU A O 1
ATOM 850 N N . SER A 1 103 ? -8.105 -10.821 17.291 1.00 93.00 103 SER A N 1
ATOM 851 C CA . SER A 1 103 ? -8.009 -12.274 17.498 1.00 93.00 103 SER A CA 1
ATOM 852 C C . SER A 1 103 ? -7.506 -13.054 16.284 1.00 93.00 103 SER A C 1
ATOM 854 O O . SER A 1 103 ? -7.435 -12.487 15.168 1.00 93.00 103 SER A O 1
#

Foldseek 3Di:
DVVVVVVVLVVDDPVVNVVVVVVVVVVVVVVVVVVVVVVVVVVVVVVVVVQVVLLVVLCVLCCVLPNDDDPVVNVCSVPDDSVLSVQLVVCSVPDPDPVSSND

InterPro domains:
  IPR025587 Domain of unknown function DUF4351 [PF14261] (49-100)